Protein AF-A0A382ME85-F1 (afdb_monomer_lite)

pLDDT: mean 74.31, std 10.84, range [41.41, 88.38]

Secondary structure (DSSP, 8-state):
-EEEEEEE-TT-TT-S--BPPEEEETTTS---SSPPPPBS--S-----TT---EEEEEEE------------HHHHHHHHHHHHHTT--HHHHHHHHHS-------GGGG--S--

Structure (mmCIF, N/CA/C/O backbone):
data_AF-A0A382ME85-F1
#
_entry.id   AF-A0A382ME85-F1
#
loop_
_atom_site.group_PDB
_atom_site.id
_atom_site.type_symbol
_atom_site.label_atom_id
_atom_site.label_alt_id
_atom_site.label_comp_id
_atom_site.label_asym_id
_atom_site.label_entity_id
_atom_site.label_seq_id
_atom_site.pdbx_PDB_ins_code
_atom_site.Cartn_x
_atom_site.Cartn_y
_atom_site.Cartn_z
_atom_site.occupancy
_atom_site.B_iso_or_equiv
_atom_site.auth_seq_id
_atom_site.auth_comp_id
_atom_site.auth_asym_id
_atom_site.auth_atom_id
_atom_site.pdbx_PDB_model_num
ATOM 1 N N . ASP A 1 1 ? 4.177 -13.532 -8.090 1.00 72.19 1 ASP A N 1
ATOM 2 C CA . ASP A 1 1 ? 4.551 -12.400 -7.223 1.00 72.19 1 ASP A CA 1
ATOM 3 C C . ASP A 1 1 ? 3.359 -11.481 -7.009 1.00 72.19 1 ASP A C 1
ATOM 5 O O . ASP A 1 1 ? 3.022 -10.671 -7.868 1.00 72.19 1 ASP A O 1
ATOM 9 N N . TRP A 1 2 ? 2.656 -11.674 -5.893 1.00 78.62 2 TRP A N 1
ATOM 10 C CA . TRP A 1 2 ? 1.472 -10.896 -5.522 1.00 78.62 2 TRP A CA 1
ATOM 11 C C . TRP A 1 2 ? 1.693 -10.230 -4.171 1.00 78.62 2 TRP A C 1
ATOM 13 O O . TRP A 1 2 ? 2.313 -10.803 -3.275 1.00 78.62 2 TRP A O 1
ATOM 23 N N . THR A 1 3 ? 1.128 -9.042 -4.034 1.00 82.56 3 THR A N 1
ATOM 24 C CA . THR A 1 3 ? 1.208 -8.206 -2.843 1.00 82.56 3 THR A CA 1
ATOM 25 C C . THR A 1 3 ? -0.189 -7.739 -2.484 1.00 82.56 3 THR A C 1
ATOM 27 O O . THR A 1 3 ? -1.012 -7.494 -3.362 1.00 82.56 3 THR A O 1
ATOM 30 N N . LEU A 1 4 ? -0.474 -7.606 -1.197 1.00 84.06 4 LEU A N 1
ATOM 31 C CA . LEU A 1 4 ? -1.695 -6.976 -0.720 1.00 84.06 4 LEU A CA 1
ATOM 32 C C . LEU A 1 4 ? -1.374 -5.579 -0.233 1.00 84.06 4 LEU A C 1
ATOM 34 O O . LEU A 1 4 ? -0.553 -5.402 0.662 1.00 84.06 4 LEU A O 1
ATOM 38 N N . MET A 1 5 ? -2.069 -4.592 -0.773 1.00 85.31 5 MET A N 1
ATOM 39 C CA . MET A 1 5 ? -2.128 -3.275 -0.164 1.00 85.31 5 MET A CA 1
ATOM 40 C C . MET A 1 5 ? -3.388 -3.206 0.687 1.00 85.31 5 MET A C 1
ATOM 42 O O . MET A 1 5 ? -4.485 -3.421 0.175 1.00 85.31 5 MET A O 1
ATOM 46 N N . TYR A 1 6 ? -3.247 -2.908 1.973 1.00 86.69 6 TYR A N 1
ATOM 47 C CA . TYR A 1 6 ? -4.391 -2.619 2.823 1.00 86.69 6 TYR A CA 1
ATOM 48 C C . TYR A 1 6 ? -4.502 -1.112 3.054 1.00 86.69 6 TYR A C 1
ATOM 50 O O . TYR A 1 6 ? -3.513 -0.428 3.320 1.00 86.69 6 TYR A O 1
ATOM 58 N N . LEU A 1 7 ? -5.720 -0.594 2.916 1.00 84.12 7 LEU A N 1
ATOM 59 C CA . LEU A 1 7 ? -6.046 0.823 3.016 1.00 84.12 7 LEU A CA 1
ATOM 60 C C . LEU A 1 7 ? -7.077 1.065 4.126 1.00 84.12 7 LEU A C 1
ATOM 62 O O . LEU A 1 7 ? -8.001 0.255 4.286 1.00 84.12 7 LEU A O 1
ATOM 66 N N . PRO A 1 8 ? -6.964 2.181 4.870 1.00 83.62 8 PRO A N 1
ATOM 67 C CA . PRO A 1 8 ? -8.021 2.620 5.767 1.00 83.62 8 PRO A CA 1
ATOM 68 C C . PRO A 1 8 ? -9.319 2.848 5.005 1.00 83.62 8 PRO A C 1
ATOM 70 O O . PRO A 1 8 ? -9.337 3.310 3.863 1.00 83.62 8 PRO A O 1
ATOM 73 N N . MET A 1 9 ? -10.426 2.552 5.670 1.00 79.62 9 MET A N 1
ATOM 74 C CA . MET A 1 9 ? -11.741 2.913 5.174 1.00 79.62 9 MET A CA 1
ATOM 75 C C . MET A 1 9 ? -12.134 4.269 5.753 1.00 79.62 9 MET A C 1
ATOM 77 O O . MET A 1 9 ? -12.402 4.392 6.944 1.00 79.62 9 MET A O 1
ATOM 81 N N . PHE A 1 10 ? -12.182 5.282 4.892 1.00 71.44 10 PHE A N 1
ATOM 82 C CA . PHE A 1 10 ? -12.439 6.671 5.284 1.00 71.44 10 PHE A CA 1
ATOM 83 C C . PHE A 1 10 ? -13.924 7.012 5.496 1.00 71.44 10 PHE A C 1
ATOM 85 O O . PHE A 1 10 ? -14.252 8.154 5.789 1.00 71.44 10 PHE A O 1
ATOM 92 N N . TYR A 1 11 ? -14.838 6.051 5.339 1.00 66.00 11 TYR A N 1
ATOM 93 C CA . TYR A 1 11 ? -16.285 6.312 5.330 1.00 66.00 11 TYR A CA 1
ATOM 94 C C . TYR A 1 11 ? -16.953 6.292 6.718 1.00 66.00 11 TYR A C 1
ATOM 96 O O . TYR A 1 11 ? -18.180 6.316 6.793 1.00 66.00 11 TYR A O 1
ATOM 104 N N . TRP A 1 12 ? -16.187 6.229 7.813 1.00 69.88 12 TRP A N 1
ATOM 105 C CA . TRP A 1 12 ? -16.743 6.189 9.170 1.00 69.88 12 TRP A CA 1
ATOM 106 C C . TRP A 1 12 ? -16.305 7.385 9.999 1.00 69.88 12 TRP A C 1
ATOM 108 O O . TRP A 1 12 ? -15.172 7.444 10.466 1.00 69.88 12 TRP A O 1
ATOM 118 N N . GLU A 1 13 ? -17.237 8.308 10.213 1.00 67.56 13 GLU A N 1
ATOM 119 C CA . GLU A 1 13 ? -17.024 9.499 11.041 1.00 67.56 13 GLU A CA 1
ATOM 120 C C . GLU A 1 13 ? -17.048 9.172 12.547 1.00 67.56 13 GLU A C 1
ATOM 122 O O . GLU A 1 13 ? -16.375 9.830 13.335 1.00 67.56 13 GLU A O 1
ATOM 127 N N . ASP A 1 14 ? -17.744 8.101 12.947 1.00 74.50 14 ASP A N 1
ATOM 128 C CA . ASP A 1 14 ? -17.983 7.750 14.357 1.00 74.50 14 ASP A CA 1
ATOM 129 C C . ASP A 1 14 ? -16.880 6.888 15.004 1.00 74.50 14 ASP A 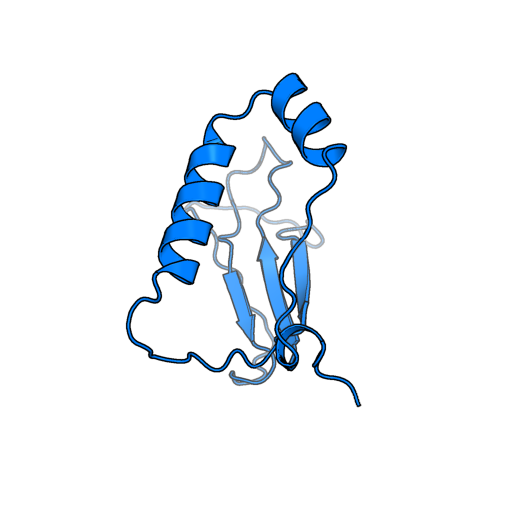C 1
ATOM 131 O O . ASP A 1 14 ? -17.048 6.382 16.118 1.00 74.50 14 ASP A O 1
ATOM 135 N N . ARG A 1 15 ? -15.752 6.661 14.320 1.00 77.38 15 ARG A N 1
ATOM 136 C CA . ARG A 1 15 ? -14.678 5.785 14.816 1.00 77.38 15 ARG A CA 1
ATOM 137 C C . ARG A 1 15 ? -13.508 6.585 15.365 1.00 77.38 15 ARG A C 1
ATOM 139 O O . ARG A 1 15 ? -12.993 7.491 14.724 1.00 77.38 15 ARG A O 1
ATOM 146 N N . ASN A 1 16 ? -13.022 6.175 16.534 1.00 81.38 16 ASN A N 1
ATOM 147 C CA . ASN A 1 16 ? -11.812 6.723 17.151 1.00 81.38 16 ASN A CA 1
ATOM 148 C C . ASN A 1 16 ? -10.532 5.973 16.742 1.00 81.38 16 ASN A C 1
ATOM 150 O O . ASN A 1 16 ? -9.504 6.100 17.401 1.00 81.38 16 ASN A O 1
ATOM 154 N N . TYR A 1 17 ? -10.602 5.155 15.693 1.00 83.44 17 TYR A N 1
ATOM 155 C CA . TYR A 1 17 ? -9.487 4.360 15.209 1.00 83.44 17 TYR A CA 1
ATOM 156 C C . TYR A 1 17 ? -9.461 4.346 13.685 1.00 83.44 17 TYR A C 1
ATOM 158 O O . TYR A 1 17 ? -10.494 4.350 13.020 1.00 83.44 17 TYR A O 1
ATOM 166 N N . GLU A 1 18 ? -8.251 4.295 13.142 1.00 85.94 18 GLU A N 1
ATOM 167 C CA . GLU A 1 18 ? -7.978 4.259 11.710 1.00 85.94 18 GLU A CA 1
ATOM 168 C C . GLU A 1 18 ? -6.839 3.262 11.476 1.00 85.94 18 GLU A C 1
ATOM 170 O O . GLU A 1 18 ? -5.826 3.301 12.185 1.00 85.94 18 GLU A O 1
ATOM 175 N N . ALA A 1 19 ? -7.005 2.354 10.512 1.00 85.50 19 ALA A N 1
ATOM 176 C CA . ALA A 1 19 ? -5.934 1.452 10.100 1.00 85.50 19 ALA A CA 1
ATOM 177 C C . ALA A 1 19 ? -4.848 2.240 9.354 1.00 85.50 19 ALA A C 1
ATOM 179 O O . ALA A 1 19 ? -5.141 3.010 8.444 1.00 85.50 19 ALA A O 1
ATOM 180 N N . ILE A 1 20 ? -3.581 2.045 9.704 1.00 86.56 20 ILE A N 1
ATOM 181 C CA . ILE A 1 20 ? -2.477 2.684 8.977 1.00 86.56 20 ILE A CA 1
ATOM 182 C C . ILE A 1 20 ? -2.317 1.966 7.632 1.00 86.56 20 ILE A C 1
ATOM 184 O O . ILE A 1 20 ? -2.193 0.747 7.660 1.00 86.56 20 ILE A O 1
ATOM 188 N N . PRO A 1 21 ? -2.294 2.648 6.472 1.00 86.81 21 PRO A N 1
ATOM 189 C CA . PRO A 1 21 ? -2.112 1.972 5.191 1.00 86.81 21 PRO A CA 1
ATOM 190 C C . PRO A 1 21 ? -0.784 1.211 5.151 1.00 86.81 21 PRO A C 1
ATOM 192 O O . PRO A 1 21 ? 0.231 1.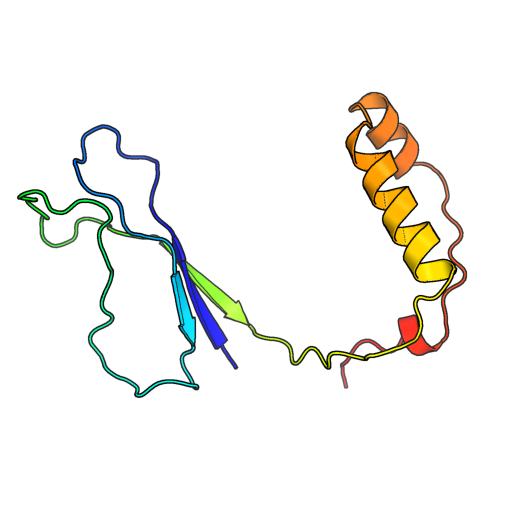692 5.660 1.00 86.81 21 PRO A O 1
ATOM 195 N N . GLY A 1 22 ? -0.775 0.041 4.517 1.00 84.06 22 GLY A N 1
ATOM 196 C CA . GLY A 1 22 ? 0.438 -0.759 4.406 1.00 84.06 22 GLY A CA 1
ATOM 197 C C . GLY A 1 22 ? 0.408 -1.785 3.286 1.00 84.06 22 GLY A C 1
ATOM 198 O O . GLY A 1 22 ? -0.590 -1.968 2.589 1.00 84.06 22 GLY A O 1
ATOM 199 N N . ILE A 1 23 ? 1.560 -2.421 3.100 1.00 85.31 23 ILE A N 1
ATOM 200 C CA . ILE A 1 23 ? 1.846 -3.345 2.006 1.00 85.31 23 ILE A CA 1
ATOM 201 C C . ILE A 1 23 ? 2.330 -4.663 2.614 1.00 85.31 23 ILE A C 1
ATOM 203 O O . ILE A 1 23 ? 3.193 -4.662 3.490 1.00 85.31 23 ILE A O 1
ATOM 207 N N . ILE A 1 24 ? 1.760 -5.777 2.160 1.00 78.56 24 ILE A N 1
ATOM 208 C CA . ILE A 1 24 ? 2.107 -7.134 2.579 1.00 78.56 24 ILE A CA 1
ATOM 209 C C . ILE A 1 24 ? 2.527 -7.916 1.343 1.00 78.56 24 ILE A C 1
ATOM 211 O O . ILE A 1 24 ? 1.700 -8.237 0.487 1.00 78.56 24 ILE A O 1
ATOM 215 N N . ASP A 1 25 ? 3.806 -8.256 1.267 1.00 72.81 25 ASP A N 1
ATOM 216 C CA . ASP A 1 25 ? 4.320 -9.152 0.240 1.00 72.81 25 ASP A CA 1
ATOM 217 C C . ASP A 1 25 ? 4.070 -10.601 0.658 1.00 72.81 25 ASP A C 1
ATOM 219 O O . ASP A 1 25 ? 4.588 -11.067 1.674 1.00 72.81 25 ASP A O 1
ATOM 223 N N . HIS A 1 26 ? 3.262 -11.322 -0.120 1.00 66.69 26 HIS A N 1
ATOM 224 C CA . HIS A 1 26 ? 2.865 -12.694 0.214 1.00 66.69 26 HIS A CA 1
ATOM 225 C C . HIS A 1 26 ? 3.997 -13.728 0.125 1.00 66.69 26 HIS A C 1
ATOM 227 O O . HIS A 1 26 ? 3.825 -14.855 0.580 1.00 66.69 26 HIS A O 1
ATOM 233 N N . ASP A 1 27 ? 5.120 -13.369 -0.486 1.00 62.78 27 ASP A N 1
ATOM 234 C CA . ASP A 1 27 ? 6.229 -14.253 -0.857 1.00 62.78 27 ASP A CA 1
ATOM 235 C C . ASP A 1 27 ? 7.577 -13.871 -0.223 1.00 62.78 27 ASP A C 1
ATOM 237 O O . ASP A 1 27 ? 8.479 -14.702 -0.193 1.00 62.78 27 ASP A O 1
ATOM 241 N N . ILE A 1 28 ? 7.732 -12.638 0.276 1.00 60.81 28 ILE A N 1
ATOM 242 C CA . ILE A 1 28 ? 8.994 -12.133 0.857 1.00 60.81 28 ILE A CA 1
ATOM 243 C C . ILE A 1 28 ? 9.011 -12.268 2.395 1.00 60.81 28 ILE A C 1
ATOM 245 O O . ILE A 1 28 ? 10.059 -12.146 3.027 1.00 60.81 28 ILE A O 1
ATOM 249 N N . GLY A 1 29 ? 7.875 -12.586 3.021 1.00 56.47 29 GLY A N 1
ATOM 250 C CA . GLY A 1 29 ? 7.756 -12.777 4.468 1.00 56.47 29 GLY A CA 1
ATOM 251 C C . GLY A 1 29 ? 7.437 -14.214 4.868 1.00 56.47 29 GLY A C 1
ATOM 252 O O . GLY A 1 29 ? 6.895 -14.995 4.087 1.00 56.47 29 GLY A O 1
ATOM 253 N N . ALA A 1 30 ? 7.717 -14.561 6.128 1.00 50.78 30 ALA A N 1
ATOM 254 C CA . ALA A 1 30 ? 7.123 -15.753 6.720 1.00 50.78 30 ALA A CA 1
ATOM 255 C C . ALA A 1 30 ? 5.594 -15.652 6.572 1.00 50.78 30 ALA A C 1
ATOM 257 O O . ALA A 1 30 ? 5.021 -14.599 6.851 1.00 50.78 30 ALA A O 1
ATOM 258 N N . LEU A 1 31 ? 4.947 -16.731 6.117 1.00 57.12 31 LEU A N 1
ATOM 259 C CA . LEU A 1 31 ? 3.489 -16.901 6.014 1.00 57.12 31 LEU A CA 1
ATOM 260 C C . LEU A 1 31 ? 2.843 -16.895 7.414 1.00 57.12 31 LEU A C 1
ATOM 262 O O . LEU A 1 31 ? 2.194 -17.855 7.829 1.00 57.12 31 LEU A O 1
ATOM 266 N N . VAL A 1 32 ? 3.071 -15.841 8.195 1.00 54.81 32 VAL A N 1
ATOM 267 C CA . VAL A 1 32 ? 2.555 -15.711 9.548 1.00 54.81 32 VAL A CA 1
ATOM 268 C C . VAL A 1 32 ? 1.128 -15.209 9.420 1.00 54.81 32 VAL A C 1
ATOM 270 O O . VAL A 1 32 ? 0.843 -14.018 9.441 1.00 54.81 32 VAL A O 1
ATOM 273 N N . SER A 1 33 ? 0.216 -16.155 9.228 1.00 56.59 33 SER A N 1
ATOM 274 C CA . SER A 1 33 ? -1.152 -15.980 9.688 1.00 56.59 33 SER A CA 1
ATOM 275 C C . SER A 1 33 ? -1.097 -16.033 11.217 1.00 56.59 33 SER A C 1
ATOM 277 O O . SER A 1 33 ? -0.667 -17.058 11.754 1.00 56.59 33 SER A O 1
ATOM 279 N N . PRO A 1 34 ? -1.478 -14.968 11.939 1.00 69.06 34 PRO A N 1
ATOM 280 C CA . PRO A 1 34 ? -2.371 -13.883 11.517 1.00 69.06 34 PRO A CA 1
ATOM 281 C C . PRO A 1 34 ? -1.684 -12.629 10.935 1.00 69.06 34 PRO A C 1
ATOM 283 O O . PRO A 1 34 ? -0.613 -12.220 11.379 1.00 69.06 34 PRO A O 1
ATOM 286 N N . ILE A 1 35 ? -2.378 -11.963 9.998 1.00 75.44 35 ILE A N 1
ATOM 287 C CA . ILE A 1 35 ? -2.026 -10.616 9.515 1.00 75.44 35 ILE A CA 1
ATOM 288 C C . ILE A 1 35 ? -2.250 -9.608 10.647 1.00 75.44 35 ILE A C 1
ATOM 290 O O . ILE A 1 35 ? -3.358 -9.495 11.172 1.00 75.44 35 ILE A O 1
ATOM 294 N N . ASN A 1 36 ? -1.216 -8.837 10.981 1.00 79.12 36 ASN A N 1
ATOM 295 C CA . ASN A 1 36 ? -1.299 -7.777 11.980 1.00 79.12 36 ASN A CA 1
ATOM 296 C C . ASN A 1 36 ? -1.579 -6.431 11.304 1.00 79.12 36 ASN A C 1
ATOM 298 O O . ASN A 1 36 ? -0.779 -5.963 10.496 1.00 79.12 36 ASN A O 1
ATOM 302 N N . ILE A 1 37 ? -2.696 -5.794 11.658 1.00 81.19 37 ILE A N 1
ATOM 303 C CA . ILE A 1 37 ? -3.054 -4.452 11.186 1.00 81.19 37 ILE A CA 1
ATOM 304 C C . ILE A 1 37 ? -2.756 -3.458 12.305 1.00 81.19 37 ILE A C 1
ATOM 306 O O . ILE A 1 37 ? -3.268 -3.588 13.417 1.00 81.19 37 ILE A O 1
ATOM 310 N N . MET A 1 38 ? -1.934 -2.454 12.008 1.00 83.81 38 MET A N 1
ATOM 311 C CA . MET A 1 38 ? -1.633 -1.379 12.952 1.00 83.81 38 MET A CA 1
ATOM 312 C C . MET A 1 38 ? -2.727 -0.310 12.935 1.00 83.81 38 MET A C 1
ATOM 314 O O . MET A 1 38 ? -3.208 0.084 11.871 1.00 83.81 38 MET A O 1
ATOM 318 N N . LEU A 1 39 ? -3.077 0.189 14.120 1.00 86.81 39 LEU A N 1
ATOM 319 C CA . LEU A 1 39 ? -3.994 1.312 14.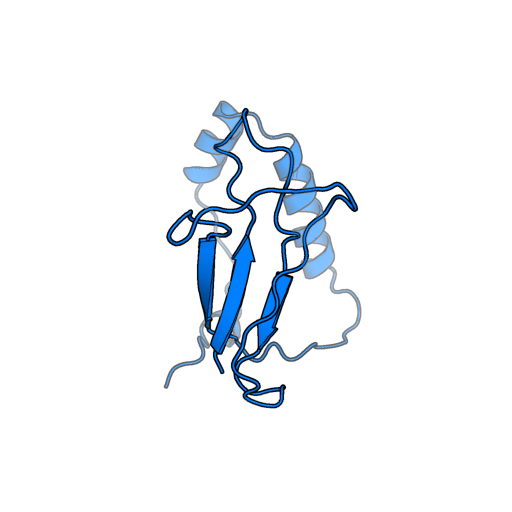303 1.00 86.81 39 LEU A CA 1
ATOM 320 C C . LEU A 1 39 ? -3.206 2.591 14.599 1.00 86.81 39 LEU A C 1
ATOM 322 O O . LEU A 1 39 ? -2.161 2.552 15.245 1.00 86.81 39 LEU A O 1
ATOM 326 N N . LYS A 1 40 ? -3.718 3.727 14.125 1.00 82.00 40 LYS A N 1
ATOM 327 C CA . LYS A 1 40 ? -3.051 5.033 14.201 1.00 82.00 40 LYS A CA 1
ATOM 328 C C . LYS A 1 40 ? -2.937 5.603 15.615 1.00 82.00 40 LYS A C 1
ATOM 330 O O . LYS A 1 40 ? -1.925 6.214 15.946 1.00 82.00 40 LYS A O 1
ATOM 335 N N . GLU A 1 41 ? -3.975 5.449 16.434 1.00 80.94 41 GLU A N 1
ATOM 336 C CA . GLU A 1 41 ? -4.058 6.093 17.747 1.00 80.94 41 GLU A CA 1
ATOM 337 C C . GLU A 1 41 ? -3.891 5.088 18.893 1.00 80.94 41 GLU A C 1
ATOM 339 O O . GLU A 1 41 ? -4.545 4.048 18.927 1.00 80.94 41 GLU A O 1
ATOM 344 N N . ILE A 1 42 ? -3.069 5.438 19.890 1.00 82.75 42 ILE A N 1
ATOM 345 C CA . ILE A 1 42 ? -2.919 4.670 21.137 1.00 82.75 42 ILE A CA 1
ATOM 346 C C . ILE A 1 42 ? -4.033 5.090 22.110 1.00 82.75 42 ILE A C 1
ATOM 348 O O . ILE A 1 42 ? -3.785 5.698 23.151 1.00 82.75 42 ILE A O 1
ATOM 352 N N . LYS A 1 43 ? -5.289 4.831 21.735 1.00 85.25 43 LYS A N 1
ATOM 353 C CA . LYS A 1 43 ? -6.472 5.102 22.563 1.00 85.25 43 LYS A CA 1
ATOM 354 C C . LYS A 1 43 ? -7.260 3.814 22.802 1.00 85.25 43 LYS A C 1
ATOM 356 O O . LYS A 1 43 ? -7.317 2.962 21.912 1.00 85.25 43 LYS A O 1
ATOM 361 N N . PRO A 1 44 ? -7.906 3.662 23.973 1.00 86.12 44 PRO A N 1
ATOM 362 C CA . PRO A 1 44 ? -8.848 2.575 24.193 1.00 86.12 44 PRO A CA 1
ATOM 363 C C . PRO A 1 44 ? -9.908 2.565 23.088 1.00 86.12 44 PRO A C 1
ATOM 365 O O . PRO A 1 44 ? -10.588 3.563 22.849 1.00 86.12 44 PRO A O 1
ATOM 368 N N . THR A 1 45 ? -10.012 1.438 22.396 1.00 85.88 45 THR A N 1
ATOM 369 C CA . THR A 1 45 ? -10.846 1.283 21.207 1.00 85.88 45 THR A CA 1
ATOM 370 C C . THR A 1 45 ? -11.674 0.016 21.353 1.00 85.88 45 THR A C 1
ATOM 372 O O . THR A 1 45 ? -11.153 -1.019 21.762 1.00 85.88 45 THR A O 1
ATOM 375 N N . THR A 1 46 ? -12.963 0.091 21.024 1.00 87.69 46 THR A N 1
ATOM 376 C CA . THR A 1 46 ? -13.840 -1.085 20.976 1.00 87.69 46 THR A CA 1
ATOM 377 C C . THR A 1 46 ? -14.084 -1.448 19.522 1.00 87.69 46 THR A C 1
ATOM 379 O O . THR A 1 46 ? -14.659 -0.654 18.786 1.00 87.69 46 THR A O 1
ATOM 382 N N . ILE A 1 47 ? -13.658 -2.644 19.122 1.00 87.81 47 ILE A N 1
ATOM 383 C CA . ILE A 1 47 ? -13.864 -3.179 17.774 1.00 87.81 47 ILE A CA 1
ATOM 384 C C . ILE A 1 47 ? -14.828 -4.353 17.886 1.00 87.81 47 ILE A C 1
ATOM 386 O O . ILE A 1 47 ? -14.566 -5.298 18.635 1.00 87.81 47 ILE A O 1
ATOM 390 N N . LYS A 1 48 ? -15.953 -4.303 17.168 1.00 88.38 48 LYS A N 1
ATOM 391 C CA . LYS A 1 48 ? -16.911 -5.415 17.156 1.00 88.38 48 LYS A CA 1
ATOM 392 C C . LYS A 1 48 ? -16.450 -6.500 16.186 1.00 88.38 48 LYS A C 1
ATOM 394 O O . LYS A 1 48 ? -15.873 -6.224 15.137 1.00 88.38 48 LYS A O 1
ATOM 399 N N . LEU A 1 49 ? -16.736 -7.758 16.513 1.00 88.38 49 LEU A N 1
ATOM 400 C CA . LEU A 1 49 ? -16.471 -8.863 15.594 1.00 88.38 49 LEU A CA 1
ATOM 401 C C . LEU A 1 49 ? -17.282 -8.676 14.301 1.00 88.38 49 LEU A C 1
ATOM 403 O O . LEU A 1 49 ? -18.477 -8.393 14.355 1.00 88.38 49 LEU A O 1
ATOM 407 N N . GLY A 1 50 ? -16.629 -8.848 13.151 1.00 86.00 50 GLY A N 1
ATOM 408 C CA . GLY A 1 50 ? -17.239 -8.644 11.833 1.00 86.00 50 GLY A CA 1
ATOM 409 C C . GLY A 1 50 ? -17.281 -7.183 11.379 1.00 86.00 50 GLY A C 1
ATOM 410 O O . GLY A 1 50 ? -17.712 -6.914 10.260 1.00 86.00 50 GLY A O 1
ATOM 411 N N . GLU A 1 51 ? -16.817 -6.243 12.205 1.00 85.62 51 GLU A N 1
ATOM 412 C CA . GLU A 1 51 ? -16.681 -4.849 11.806 1.00 85.62 51 GLU A CA 1
ATOM 413 C C . GLU A 1 51 ? -15.549 -4.717 10.772 1.00 85.62 51 GLU A C 1
ATOM 415 O O . GLU A 1 51 ? -14.412 -5.109 11.048 1.00 85.62 51 GLU A O 1
ATOM 420 N N . PRO A 1 52 ? -15.827 -4.202 9.564 1.00 86.56 52 PRO A N 1
ATOM 421 C CA . PRO A 1 52 ? -14.790 -4.034 8.553 1.00 86.56 52 PRO A CA 1
ATOM 422 C C . PRO A 1 52 ? -13.761 -2.993 9.024 1.00 86.56 52 PRO A C 1
ATOM 424 O O . PRO A 1 52 ? -14.143 -1.925 9.496 1.00 86.56 52 PRO A O 1
ATOM 427 N N . LEU A 1 53 ? -12.463 -3.305 8.925 1.00 83.88 53 LEU A N 1
ATOM 428 C CA . LEU A 1 53 ? -11.363 -2.467 9.444 1.00 83.88 53 LEU A CA 1
ATOM 429 C C . LEU A 1 53 ? -10.581 -1.751 8.341 1.00 83.88 53 LEU A C 1
ATOM 431 O O . LEU A 1 53 ? -10.292 -0.561 8.438 1.00 83.88 53 LEU A O 1
ATOM 435 N N . CYS A 1 54 ? -10.231 -2.488 7.294 1.00 86.62 54 CYS A N 1
ATOM 436 C CA . CYS A 1 54 ? -9.473 -1.998 6.156 1.00 86.62 54 CYS A CA 1
ATOM 437 C C . CYS A 1 54 ? -9.964 -2.681 4.882 1.00 86.62 54 CYS A C 1
ATOM 439 O O . CYS A 1 54 ? -10.455 -3.812 4.916 1.00 86.62 54 CYS A O 1
ATOM 441 N N . GLN A 1 55 ? -9.771 -2.016 3.752 1.00 87.75 55 GLN A N 1
ATOM 442 C CA . GLN A 1 55 ? -9.940 -2.631 2.446 1.00 87.75 55 GLN A CA 1
ATOM 443 C C . GLN A 1 55 ? -8.608 -3.221 1.998 1.00 87.75 55 GLN A C 1
ATOM 445 O O . GLN A 1 55 ? -7.580 -2.559 2.095 1.00 87.75 55 GLN A O 1
ATOM 450 N N . VAL A 1 56 ? -8.632 -4.445 1.476 1.00 86.06 56 VAL A N 1
ATOM 451 C CA . VAL A 1 56 ? -7.448 -5.106 0.924 1.00 86.06 56 VAL A CA 1
ATOM 452 C C . VAL A 1 56 ? -7.549 -5.139 -0.598 1.00 86.06 56 VAL A C 1
ATOM 454 O O . VAL A 1 56 ? -8.563 -5.567 -1.146 1.00 86.06 56 VAL A O 1
ATOM 457 N N . ILE A 1 57 ? -6.496 -4.686 -1.274 1.00 87.06 57 ILE A N 1
ATOM 458 C CA . ILE A 1 57 ? -6.381 -4.639 -2.729 1.00 87.06 57 ILE A CA 1
ATOM 459 C C . ILE A 1 57 ? -5.206 -5.533 -3.146 1.00 87.06 57 ILE A C 1
ATOM 461 O O . ILE A 1 57 ? -4.065 -5.239 -2.777 1.00 87.06 57 ILE A O 1
ATOM 465 N N . PRO A 1 58 ? -5.449 -6.616 -3.904 1.00 86.06 58 PRO A N 1
ATOM 466 C CA . PRO A 1 58 ? -4.375 -7.419 -4.464 1.00 86.06 58 PRO A CA 1
ATOM 467 C C . PRO A 1 58 ? -3.709 -6.683 -5.629 1.00 86.06 58 PRO A C 1
ATOM 469 O O . PRO A 1 58 ? -4.374 -6.162 -6.523 1.00 86.06 58 PRO A O 1
ATOM 472 N N . ILE A 1 59 ? -2.381 -6.672 -5.626 1.00 85.94 59 ILE A N 1
ATOM 473 C CA . ILE A 1 59 ? -1.534 -6.047 -6.637 1.00 85.94 59 ILE A CA 1
ATOM 474 C C . ILE A 1 59 ? -0.587 -7.117 -7.174 1.00 85.94 59 ILE A C 1
ATOM 476 O O . ILE A 1 59 ? 0.146 -7.760 -6.417 1.00 85.94 59 ILE A O 1
ATOM 480 N N . LYS A 1 60 ? -0.596 -7.313 -8.493 1.00 85.31 60 LYS A N 1
ATOM 481 C CA . LYS A 1 60 ? 0.414 -8.124 -9.173 1.00 85.31 60 LYS A CA 1
ATOM 482 C C . LYS A 1 60 ? 1.691 -7.294 -9.260 1.00 85.31 60 LYS A C 1
ATOM 484 O O . LYS A 1 60 ? 1.649 -6.182 -9.781 1.00 85.31 60 LYS A O 1
ATOM 489 N N . ARG A 1 61 ? 2.805 -7.802 -8.737 1.00 78.19 61 ARG A N 1
ATOM 490 C CA . ARG A 1 61 ? 4.091 -7.111 -8.872 1.00 78.19 61 ARG A CA 1
ATOM 491 C C . ARG A 1 61 ? 4.698 -7.404 -10.231 1.00 78.19 61 ARG A C 1
ATOM 493 O O . ARG A 1 61 ? 4.638 -8.531 -10.720 1.00 78.19 61 ARG A O 1
ATOM 500 N N . GLU A 1 62 ? 5.315 -6.380 -10.795 1.00 81.44 62 GLU A N 1
ATOM 501 C CA . GLU A 1 62 ? 6.136 -6.480 -11.991 1.00 81.44 62 GLU A CA 1
ATOM 502 C C . GLU A 1 62 ? 7.590 -6.231 -11.603 1.00 81.44 62 GLU A C 1
ATOM 504 O O . GLU A 1 62 ? 7.899 -5.332 -10.815 1.00 81.44 62 GLU A O 1
ATOM 509 N N . THR A 1 63 ? 8.496 -7.045 -12.136 1.00 75.44 63 THR A N 1
ATOM 510 C CA . THR A 1 63 ? 9.933 -6.866 -11.938 1.00 75.44 63 THR A CA 1
ATOM 511 C C . THR A 1 63 ? 10.397 -5.650 -12.725 1.00 75.44 63 THR A C 1
ATOM 513 O O . THR A 1 63 ? 10.703 -5.739 -13.913 1.00 75.44 63 THR A O 1
ATOM 516 N N . VAL A 1 64 ? 10.458 -4.498 -12.062 1.00 71.94 64 VAL A N 1
ATOM 517 C CA . VAL A 1 64 ? 11.043 -3.292 -12.645 1.00 71.94 64 VAL A CA 1
ATOM 518 C C . VAL A 1 64 ? 12.554 -3.348 -12.448 1.00 71.94 64 VAL A C 1
ATOM 520 O O . VAL A 1 64 ? 13.059 -3.204 -11.336 1.00 71.94 64 VAL A O 1
ATOM 523 N N . VAL A 1 65 ? 13.298 -3.553 -13.535 1.00 75.69 65 VAL A N 1
ATOM 524 C CA . VAL A 1 65 ? 14.759 -3.432 -13.511 1.00 75.69 65 VAL A CA 1
ATOM 525 C C . VAL A 1 65 ? 15.102 -1.946 -13.482 1.00 75.69 65 VAL A C 1
ATOM 527 O O . VAL A 1 65 ? 14.919 -1.240 -14.475 1.00 75.69 65 VAL A O 1
ATOM 530 N N . ALA A 1 66 ? 15.592 -1.461 -12.342 1.00 66.19 66 ALA A N 1
ATOM 531 C CA . ALA A 1 66 ? 16.103 -0.102 -12.233 1.00 66.19 66 ALA A CA 1
ATOM 532 C C . ALA A 1 66 ? 17.331 0.049 -13.146 1.00 66.19 66 ALA A C 1
ATOM 534 O O . ALA A 1 66 ? 18.422 -0.424 -12.831 1.00 66.19 66 ALA A O 1
ATOM 535 N N . LYS A 1 67 ? 17.151 0.686 -14.306 1.00 63.59 67 LYS A N 1
ATOM 536 C CA . LYS A 1 67 ? 18.249 1.028 -15.214 1.00 63.59 67 LYS A CA 1
ATOM 537 C C . LYS A 1 67 ? 18.854 2.351 -14.756 1.00 63.59 67 LYS A C 1
ATOM 539 O O . LYS A 1 67 ? 18.209 3.393 -14.849 1.00 63.59 67 LYS A O 1
ATOM 544 N N . THR A 1 68 ? 20.085 2.319 -14.257 1.00 62.72 68 THR A N 1
ATOM 545 C CA . THR A 1 68 ? 20.876 3.535 -14.060 1.00 62.72 68 THR A CA 1
ATOM 546 C C . THR A 1 68 ? 21.485 3.934 -15.400 1.00 62.72 68 THR A C 1
ATOM 548 O O . THR A 1 68 ? 22.161 3.152 -16.063 1.00 62.72 68 THR A O 1
ATOM 551 N N . GLY A 1 69 ? 21.201 5.155 -15.835 1.00 68.69 69 GLY A N 1
ATOM 552 C CA . GLY A 1 69 ? 21.729 5.727 -17.065 1.00 68.69 69 GLY A CA 1
ATOM 553 C C . GLY A 1 69 ? 21.951 7.218 -16.879 1.00 68.69 69 GLY A C 1
ATOM 554 O O . GLY A 1 69 ? 21.398 7.824 -15.959 1.00 68.69 69 GLY A O 1
ATOM 555 N N . ASN A 1 70 ? 22.763 7.816 -17.750 1.00 72.25 70 ASN A N 1
ATOM 556 C CA . ASN A 1 70 ? 22.852 9.269 -17.807 1.00 72.25 70 ASN A CA 1
ATOM 557 C C . ASN A 1 70 ? 21.463 9.838 -18.108 1.00 72.25 70 ASN A C 1
ATOM 559 O O . ASN A 1 70 ? 20.718 9.276 -18.914 1.00 72.25 70 ASN A O 1
ATOM 563 N N . LEU A 1 71 ? 21.121 10.941 -17.442 1.00 70.19 71 LEU A N 1
ATOM 564 C CA . LEU A 1 71 ? 19.860 11.641 -17.643 1.00 70.19 71 LEU A CA 1
ATOM 565 C C . LEU A 1 71 ? 19.725 11.993 -19.132 1.00 70.19 71 LEU A C 1
ATOM 567 O O . LEU A 1 71 ? 20.451 12.850 -19.632 1.00 70.19 71 LEU A O 1
ATOM 571 N N . SER A 1 72 ? 18.842 11.301 -19.855 1.00 75.44 72 SER A N 1
ATOM 572 C CA . SER A 1 72 ? 18.659 11.568 -21.279 1.00 75.44 72 SER A CA 1
ATOM 573 C C . SER A 1 72 ? 17.877 12.863 -21.464 1.00 75.44 72 SER A C 1
ATOM 575 O O . SER A 1 72 ? 16.945 13.157 -20.708 1.00 75.44 72 SER A O 1
ATOM 577 N N . GLU A 1 73 ? 18.214 13.629 -22.499 1.00 76.69 73 GLU A N 1
ATOM 578 C CA . GLU A 1 73 ? 17.461 14.835 -22.861 1.00 76.69 73 GLU A CA 1
ATOM 579 C C . GLU A 1 73 ? 15.970 14.516 -23.070 1.00 76.69 73 GLU A C 1
ATOM 581 O O . GLU A 1 73 ? 15.096 15.287 -22.674 1.00 76.69 73 GLU A O 1
ATOM 586 N N . THR A 1 74 ? 15.662 13.319 -23.579 1.00 75.38 74 THR A N 1
ATOM 587 C CA . THR A 1 74 ? 14.300 12.798 -23.744 1.00 75.38 74 THR A CA 1
ATOM 588 C C . THR A 1 74 ? 13.572 12.603 -22.411 1.00 75.38 74 THR A C 1
ATOM 590 O O . THR A 1 74 ? 12.387 12.924 -22.305 1.00 75.38 74 THR A O 1
ATOM 593 N N . ALA A 1 75 ? 14.256 12.096 -21.380 1.00 71.06 75 ALA A N 1
ATOM 594 C CA . ALA A 1 75 ? 13.681 11.927 -20.046 1.00 71.06 75 ALA A CA 1
ATOM 595 C C . ALA A 1 75 ? 13.384 13.283 -19.390 1.00 71.06 75 ALA A C 1
ATOM 597 O O . ALA A 1 75 ? 12.318 13.457 -18.797 1.00 71.06 75 ALA A O 1
ATOM 598 N N . VAL A 1 76 ? 14.272 14.267 -19.567 1.00 79.06 76 VAL A N 1
ATOM 599 C CA . VAL A 1 76 ? 14.063 15.649 -19.099 1.00 79.06 76 VAL A CA 1
ATOM 600 C C . VAL A 1 76 ? 12.887 16.301 -19.821 1.00 79.06 76 VAL A C 1
ATOM 602 O O . VAL A 1 76 ? 12.011 16.877 -19.177 1.00 79.06 76 VAL A O 1
ATOM 605 N N . ALA A 1 77 ? 12.811 16.162 -21.147 1.00 77.00 77 ALA A N 1
ATOM 606 C CA . ALA A 1 77 ? 11.696 16.670 -21.941 1.00 77.00 77 ALA A CA 1
ATOM 607 C C . ALA A 1 77 ? 10.353 16.051 -21.513 1.00 77.00 77 ALA A C 1
ATOM 609 O O . ALA A 1 77 ? 9.375 16.780 -21.333 1.00 77.00 77 ALA A O 1
ATOM 610 N N . ARG A 1 78 ? 10.305 14.730 -21.268 1.00 71.31 78 ARG A N 1
ATOM 611 C CA . ARG A 1 78 ? 9.111 14.048 -20.730 1.00 71.31 78 ARG A CA 1
ATOM 612 C C . ARG A 1 78 ? 8.739 14.568 -19.340 1.00 71.31 78 ARG A C 1
ATOM 614 O O . ARG A 1 78 ? 7.574 14.875 -19.103 1.00 71.31 78 ARG A O 1
ATOM 621 N N . HIS A 1 79 ? 9.707 14.704 -18.436 1.00 77.94 79 HIS A N 1
ATOM 622 C CA . HIS A 1 79 ? 9.469 15.210 -17.084 1.00 77.94 79 HIS A CA 1
ATOM 623 C C . HIS A 1 79 ? 8.913 16.643 -17.093 1.00 77.94 79 HIS A C 1
ATOM 625 O O . HIS A 1 79 ? 7.907 16.924 -16.441 1.00 77.94 79 HIS A O 1
ATOM 631 N N . ASN A 1 80 ? 9.497 17.526 -17.906 1.00 79.62 80 ASN A N 1
ATOM 632 C CA . ASN A 1 80 ? 9.030 18.901 -18.072 1.00 79.62 80 ASN A CA 1
ATOM 633 C C . ASN A 1 80 ? 7.626 18.966 -18.688 1.00 79.62 80 ASN A C 1
ATOM 635 O O . ASN A 1 80 ? 6.810 19.783 -18.261 1.00 79.62 80 ASN A O 1
ATOM 639 N N . ALA A 1 81 ? 7.307 18.082 -19.639 1.00 74.50 81 ALA A N 1
ATOM 640 C CA . ALA A 1 81 ? 5.958 17.976 -20.187 1.00 74.50 81 ALA A CA 1
ATOM 641 C C . ALA A 1 81 ? 4.939 17.564 -19.109 1.00 74.50 81 ALA A C 1
ATOM 643 O O . ALA A 1 81 ? 3.884 18.184 -19.005 1.00 74.50 81 ALA A O 1
ATOM 644 N N . ILE A 1 82 ? 5.268 16.581 -18.262 1.00 74.25 82 ILE A N 1
ATOM 645 C CA . ILE A 1 82 ? 4.410 16.142 -17.145 1.00 74.25 82 ILE A CA 1
ATOM 646 C C . ILE A 1 82 ? 4.186 17.278 -16.140 1.00 74.25 82 ILE A C 1
ATOM 648 O O . ILE A 1 82 ? 3.054 17.512 -15.718 1.00 74.25 82 ILE A O 1
ATOM 652 N N . ILE A 1 83 ? 5.235 18.029 -15.792 1.00 76.25 83 ILE A N 1
ATOM 653 C CA . ILE A 1 83 ? 5.103 19.218 -14.938 1.00 76.25 83 ILE A CA 1
ATOM 654 C C . ILE A 1 83 ? 4.203 20.268 -15.604 1.00 76.25 83 ILE A C 1
ATOM 656 O O . ILE A 1 83 ? 3.346 20.841 -14.936 1.00 76.25 83 ILE A O 1
ATOM 660 N N . GLY A 1 84 ? 4.342 20.493 -16.914 1.00 70.31 84 GLY A N 1
ATOM 661 C CA . GLY A 1 84 ? 3.489 21.413 -17.672 1.00 70.31 84 GLY A CA 1
ATOM 662 C C . GLY A 1 84 ? 2.006 21.022 -17.659 1.00 70.31 84 GLY A C 1
ATOM 663 O O . GLY A 1 84 ? 1.139 21.893 -17.591 1.00 70.31 84 GLY A O 1
ATOM 664 N N . LEU A 1 85 ? 1.703 19.720 -17.636 1.00 69.69 85 LEU A N 1
ATOM 665 C CA . LEU A 1 85 ? 0.333 19.206 -17.524 1.00 69.69 85 LEU A CA 1
ATOM 666 C C . LEU A 1 85 ? -0.305 19.479 -16.153 1.00 69.69 85 LEU A C 1
ATOM 668 O O . LEU A 1 85 ? -1.530 19.525 -16.064 1.00 69.69 85 LEU A O 1
ATOM 672 N N . LYS A 1 86 ? 0.486 19.715 -15.097 1.00 68.50 86 LYS A N 1
ATOM 673 C CA . LYS A 1 86 ? -0.021 19.977 -13.736 1.00 68.50 86 LYS A CA 1
ATOM 674 C C . LYS A 1 86 ? -0.948 21.198 -13.663 1.00 68.50 86 LYS A C 1
ATOM 676 O O . LYS A 1 86 ? -1.825 21.240 -12.807 1.00 68.50 86 LYS A O 1
ATOM 681 N N . ASN A 1 87 ? -0.769 22.168 -14.561 1.00 70.19 87 ASN A N 1
ATOM 682 C CA . ASN A 1 87 ? -1.544 23.412 -14.595 1.00 70.19 87 ASN A CA 1
ATOM 683 C C . ASN A 1 87 ? -2.614 23.433 -15.700 1.00 70.19 87 ASN A C 1
ATOM 685 O O . ASN A 1 87 ? -3.199 24.483 -15.971 1.00 70.19 87 ASN A O 1
ATOM 689 N N . ILE A 1 88 ? -2.869 22.304 -16.371 1.00 76.62 88 ILE A N 1
ATOM 690 C CA . ILE A 1 88 ? -3.906 22.244 -17.398 1.00 76.62 88 ILE A CA 1
ATOM 691 C C . ILE A 1 88 ? -5.294 22.261 -16.748 1.00 76.62 88 ILE A C 1
ATOM 693 O O . ILE A 1 88 ? -5.658 21.392 -15.961 1.00 76.62 88 ILE A O 1
ATOM 697 N N . ILE A 1 89 ? -6.101 23.245 -17.146 1.00 77.50 89 ILE A N 1
ATOM 698 C CA . ILE A 1 89 ? -7.537 23.294 -16.857 1.00 77.50 89 ILE A CA 1
ATOM 699 C C . ILE A 1 89 ? -8.310 22.347 -17.789 1.00 77.50 89 ILE A C 1
ATOM 701 O O . ILE A 1 89 ? -7.854 22.035 -18.889 1.00 77.50 89 ILE A O 1
ATOM 705 N N . PHE A 1 90 ? -9.515 21.930 -17.393 1.00 70.62 90 PHE A N 1
ATOM 706 C CA . PHE A 1 90 ? -10.326 20.916 -18.092 1.00 70.62 90 PHE A CA 1
ATOM 707 C C . PHE A 1 90 ? -10.491 21.142 -19.613 1.00 70.62 90 PHE A C 1
ATOM 709 O O . PHE A 1 90 ? -10.393 20.203 -20.407 1.00 70.62 90 PHE A O 1
ATOM 716 N N . ALA A 1 91 ? -10.660 22.396 -20.045 1.00 73.94 91 ALA A N 1
ATOM 717 C CA . ALA A 1 91 ? -10.733 22.750 -21.466 1.00 73.94 91 ALA A CA 1
ATOM 718 C C . ALA A 1 91 ? -9.413 22.478 -22.220 1.00 73.94 91 ALA A C 1
ATOM 720 O O . ALA A 1 91 ? -9.423 21.994 -23.353 1.00 73.94 91 ALA A O 1
ATOM 721 N N . GLY A 1 92 ? -8.271 22.741 -21.577 1.00 74.50 92 GLY A N 1
ATOM 722 C CA . GLY A 1 92 ? -6.945 22.429 -22.108 1.00 74.50 92 GLY A CA 1
ATOM 723 C C . GLY A 1 92 ? -6.686 20.924 -22.176 1.00 74.50 92 GLY A C 1
ATOM 724 O O . GLY A 1 92 ? -6.117 20.454 -23.157 1.00 74.50 92 GLY A O 1
ATOM 725 N N . TRP A 1 93 ? -7.176 20.158 -21.195 1.00 72.25 93 TRP A N 1
ATOM 726 C CA . TRP A 1 93 ? -7.051 18.697 -21.184 1.00 72.25 93 TRP A CA 1
ATOM 727 C C . TRP A 1 93 ? -7.846 18.064 -22.325 1.00 72.25 93 TRP A C 1
ATOM 729 O O . TRP A 1 93 ? -7.314 17.252 -23.077 1.00 72.25 93 TRP A O 1
ATOM 739 N N . THR A 1 94 ? -9.090 18.515 -22.513 1.00 74.94 94 THR A N 1
ATOM 740 C CA . THR A 1 94 ? -9.964 18.038 -23.593 1.00 74.94 94 THR A CA 1
ATOM 741 C C . THR A 1 94 ? -9.331 18.295 -24.960 1.00 74.94 94 THR A C 1
ATOM 743 O O . THR A 1 94 ? -9.307 17.411 -25.813 1.00 74.94 94 THR A O 1
ATOM 746 N N . ARG A 1 95 ? -8.753 19.483 -25.174 1.00 77.12 95 ARG A N 1
ATOM 747 C CA . ARG A 1 95 ? -8.038 19.800 -26.416 1.00 77.12 95 ARG A CA 1
ATOM 748 C C . ARG A 1 95 ? -6.788 18.935 -26.593 1.00 77.12 95 ARG A C 1
ATOM 750 O O . ARG A 1 95 ? -6.580 18.397 -27.673 1.00 77.12 95 ARG A O 1
ATOM 757 N N . TRP A 1 96 ? -5.998 18.761 -25.536 1.00 75.62 96 TRP A N 1
ATOM 758 C CA . TRP A 1 96 ? -4.790 17.934 -25.553 1.00 75.62 96 TRP A CA 1
ATOM 759 C C . TRP A 1 96 ? -5.088 16.451 -25.820 1.00 75.62 96 TRP A C 1
ATOM 761 O O . TRP A 1 96 ? -4.278 15.764 -26.436 1.00 75.62 96 TRP A O 1
ATOM 771 N N . GLN A 1 97 ? -6.235 15.930 -25.378 1.00 73.31 97 GLN A N 1
ATOM 772 C CA . GLN A 1 97 ? -6.656 14.553 -25.655 1.00 73.31 97 GLN A CA 1
ATOM 773 C C . GLN A 1 97 ? -6.972 14.336 -27.142 1.00 73.31 97 GLN A C 1
ATOM 775 O O . GLN A 1 97 ? -6.614 13.300 -27.695 1.00 73.31 97 GLN A O 1
ATOM 780 N N . HIS A 1 98 ? -7.623 15.309 -27.781 1.00 78.88 98 HIS A N 1
ATOM 781 C CA . HIS A 1 98 ? -8.043 15.216 -29.183 1.00 78.88 98 HIS A CA 1
ATOM 782 C C . HIS A 1 98 ? -6.962 15.661 -30.179 1.00 78.88 98 HIS A C 1
ATOM 784 O O . HIS A 1 98 ? -7.120 15.487 -31.387 1.00 78.88 98 HIS A O 1
ATOM 790 N N . GLU A 1 99 ? -5.866 16.242 -29.695 1.00 80.12 99 GLU A N 1
ATOM 791 C CA . GLU A 1 99 ? -4.735 16.622 -30.529 1.00 80.12 99 GLU A CA 1
ATOM 792 C C . GLU A 1 99 ? -4.000 15.376 -31.039 1.00 80.12 99 GLU A C 1
ATOM 794 O O . GLU A 1 99 ? -3.642 14.477 -30.274 1.00 80.12 99 GLU A O 1
ATOM 799 N N . LYS A 1 100 ? -3.771 15.312 -32.356 1.00 74.75 100 LYS A N 1
ATOM 800 C CA . LYS A 1 100 ? -3.062 14.196 -32.986 1.00 74.75 100 LYS A CA 1
ATOM 801 C C . LYS A 1 100 ? -1.588 14.239 -32.583 1.00 74.75 100 LYS A C 1
ATOM 803 O O . LYS A 1 100 ? -0.832 15.074 -33.073 1.00 74.75 100 LYS A O 1
ATOM 808 N N . LYS A 1 101 ? -1.179 13.322 -31.709 1.00 75.06 101 LYS A N 1
ATOM 809 C CA . LYS A 1 101 ? 0.209 13.203 -31.248 1.00 75.06 101 LYS A CA 1
ATOM 810 C C . LYS A 1 101 ? 0.926 12.136 -32.060 1.00 75.06 101 LYS A C 1
ATOM 812 O O . LYS A 1 101 ? 0.538 10.972 -32.039 1.00 75.06 101 LYS A O 1
ATOM 817 N N . ASN A 1 102 ? 1.972 12.547 -32.769 1.00 67.94 102 ASN A N 1
ATOM 818 C CA . ASN A 1 102 ? 2.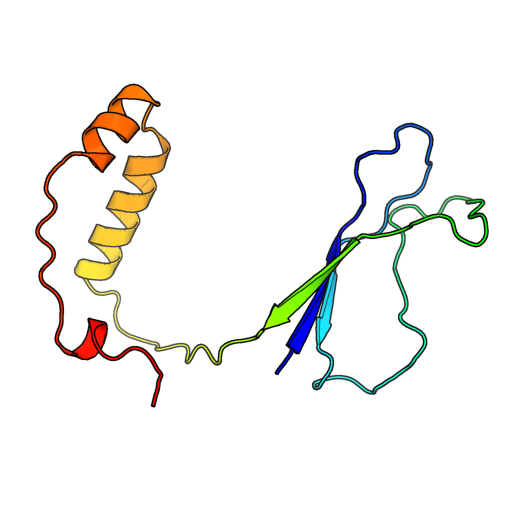877 11.628 -33.443 1.00 67.94 102 ASN A CA 1
ATOM 819 C C . ASN A 1 102 ? 4.052 11.370 -32.500 1.00 67.94 102 ASN A C 1
ATOM 821 O O . ASN A 1 102 ? 4.843 12.274 -32.232 1.00 67.94 102 ASN A O 1
ATOM 825 N N . TYR A 1 103 ? 4.140 10.155 -31.975 1.00 62.25 103 TYR A N 1
ATOM 826 C CA . TYR A 1 103 ? 5.283 9.720 -31.185 1.00 62.25 103 TYR A CA 1
ATOM 827 C C . TYR A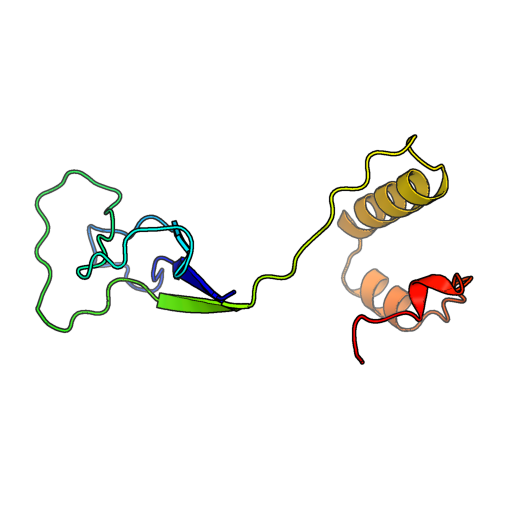 1 103 ? 6.257 8.985 -32.101 1.00 62.25 103 TYR A C 1
ATOM 829 O O . TYR A 1 103 ? 5.840 8.158 -32.910 1.00 62.25 103 TYR A O 1
ATOM 837 N N . ILE A 1 104 ? 7.549 9.291 -31.982 1.00 63.78 104 ILE A N 1
ATOM 838 C CA . ILE A 1 104 ? 8.596 8.432 -32.537 1.00 63.78 104 ILE A CA 1
ATOM 839 C C . ILE A 1 104 ? 8.651 7.231 -31.597 1.00 63.78 104 ILE A C 1
ATOM 841 O O . ILE A 1 104 ? 9.123 7.356 -30.469 1.00 63.78 104 ILE A O 1
ATOM 845 N N . VAL A 1 105 ? 8.050 6.124 -32.021 1.00 56.22 105 VAL A N 1
ATOM 846 C CA . VAL A 1 105 ? 8.052 4.865 -31.274 1.00 56.22 105 VAL A CA 1
ATOM 847 C C . VAL A 1 105 ? 9.419 4.221 -31.489 1.00 56.22 105 VAL A C 1
ATOM 849 O O . VAL A 1 105 ? 9.802 3.976 -32.634 1.00 56.22 105 VAL A O 1
ATOM 852 N N . ASP A 1 106 ? 10.177 4.011 -30.413 1.00 59.78 106 ASP A N 1
ATOM 853 C CA . ASP A 1 106 ? 11.391 3.192 -30.460 1.00 59.78 106 ASP A CA 1
ATOM 854 C C . ASP A 1 106 ? 10.974 1.725 -30.667 1.00 59.78 106 ASP A C 1
ATOM 856 O O . ASP A 1 106 ? 9.942 1.298 -30.153 1.00 59.78 106 ASP A O 1
ATOM 860 N N . ALA A 1 107 ? 11.748 0.934 -31.409 1.00 60.50 107 ALA A N 1
ATOM 861 C CA . ALA A 1 107 ? 11.436 -0.479 -31.644 1.00 60.50 107 ALA A CA 1
ATOM 862 C C . ALA A 1 107 ? 11.321 -1.279 -30.327 1.00 60.50 107 ALA A C 1
ATOM 864 O O . ALA A 1 107 ? 10.559 -2.239 -30.242 1.00 60.50 107 ALA A O 1
ATOM 865 N N . HIS A 1 108 ? 12.009 -0.829 -29.276 1.00 58.44 108 HIS A N 1
ATOM 866 C CA . HIS A 1 108 ? 11.931 -1.410 -27.936 1.00 58.44 108 HIS A CA 1
ATOM 867 C C . HIS A 1 108 ? 10.668 -0.992 -27.156 1.00 58.44 108 HIS A C 1
ATOM 869 O O . HIS A 1 108 ? 10.308 -1.658 -26.192 1.00 58.44 108 HIS A O 1
ATOM 875 N N . ASP A 1 109 ? 9.969 0.080 -27.560 1.00 53.34 109 ASP A N 1
ATOM 876 C CA . ASP A 1 109 ? 8.697 0.502 -26.941 1.00 53.34 109 ASP A CA 1
ATOM 877 C C . ASP A 1 109 ? 7.518 -0.389 -27.391 1.00 53.34 109 ASP A C 1
ATOM 879 O O . ASP A 1 109 ? 6.442 -0.348 -26.790 1.00 53.34 109 ASP A O 1
ATOM 883 N N . THR A 1 110 ? 7.706 -1.199 -28.443 1.00 59.22 110 THR A N 1
ATOM 884 C CA . THR A 1 110 ? 6.747 -2.228 -28.888 1.00 59.22 110 THR A CA 1
ATOM 885 C C . THR A 1 110 ? 6.994 -3.609 -28.285 1.00 59.22 110 THR A C 1
ATOM 887 O O . THR A 1 110 ? 6.138 -4.484 -28.416 1.00 59.22 110 THR A O 1
ATOM 890 N N . GLU A 1 111 ? 8.119 -3.809 -27.595 1.00 53.78 111 GLU A N 1
ATOM 891 C CA . GLU A 1 111 ? 8.403 -5.037 -26.849 1.00 53.78 111 GLU A CA 1
ATOM 892 C C . GLU A 1 111 ? 7.689 -4.987 -25.492 1.00 53.78 111 GLU A C 1
ATOM 894 O O . GLU A 1 111 ? 8.268 -4.712 -24.441 1.00 53.78 111 GLU A O 1
ATOM 899 N N . LEU A 1 112 ? 6.378 -5.223 -25.516 1.00 49.47 112 LEU A N 1
ATOM 900 C CA . LEU A 1 112 ? 5.640 -5.559 -24.304 1.00 49.47 112 LEU A CA 1
ATOM 901 C C . LEU A 1 112 ? 6.122 -6.938 -23.818 1.00 49.47 112 LEU A C 1
ATOM 903 O O . LEU A 1 112 ? 6.243 -7.845 -24.643 1.00 49.47 112 LEU A O 1
ATOM 907 N N . PRO A 1 113 ? 6.388 -7.145 -22.514 1.00 50.00 113 PRO A N 1
ATOM 908 C CA . PRO A 1 113 ? 6.700 -8.476 -22.011 1.00 50.00 113 PRO A CA 1
ATOM 909 C C . PRO A 1 113 ? 5.466 -9.387 -22.142 1.00 50.00 113 PRO A C 1
ATOM 911 O O . PRO A 1 113 ? 4.513 -9.289 -21.367 1.00 50.00 113 PRO A O 1
ATOM 914 N N . GLY A 1 114 ? 5.513 -10.256 -23.151 1.00 43.75 114 GLY A N 1
ATOM 915 C CA . GLY A 1 114 ? 4.582 -11.342 -23.467 1.00 43.75 114 GLY A CA 1
ATOM 916 C C . GLY A 1 114 ? 4.682 -11.644 -24.966 1.00 43.75 114 GLY A C 1
ATOM 917 O O . GLY A 1 114 ? 4.269 -10.818 -25.773 1.00 43.75 114 GLY A O 1
ATOM 918 N N . GLU A 1 115 ? 5.255 -12.754 -25.428 1.00 41.41 115 GLU A N 1
ATOM 919 C CA . GLU A 1 115 ? 5.380 -14.113 -24.857 1.00 41.41 115 GLU A CA 1
ATOM 920 C C . GLU A 1 115 ? 6.682 -14.441 -24.108 1.00 41.41 115 GLU A C 1
ATOM 922 O O . GLU A 1 115 ? 7.767 -13.981 -24.528 1.00 41.41 115 GLU A O 1
#

Sequence 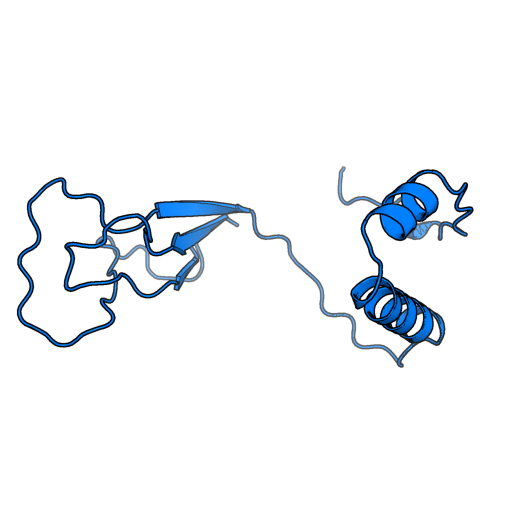(115 aa):
DWTLMYLPMFYWEDRNYEAIPGIIDHDIGALVSPINIMLKEIKPTTIKLGEPLCQVIPIKRETVVAKTGNLSETAVARHNAIIGLKNIIFAGWTRWQHEKKNYIVDAHDTELPGE

Foldseek 3Di:
DKKKWKAWDPPDPPFPWTWDTDMGDCPPDDVDPPDDTDIDDPDDGDDDPPRDHIDIDMDDDDPDDPDDDPCDPVNVVVVVVVVVCVPDDPVNVVVVVPDDDDDPQDPVNPPDPDD

Radius of gyration: 22.0 Å; chains: 1; bounding box: 41×40×58 Å

Organism: NCBI:txid408172